Protein AF-A0A6P0XC21-F1 (afdb_monomer)

Structure (mmCIF, N/CA/C/O backbone):
data_AF-A0A6P0XC21-F1
#
_entry.id   AF-A0A6P0XC21-F1
#
loop_
_atom_site.group_PDB
_atom_site.id
_atom_site.type_symbol
_atom_site.label_atom_id
_atom_site.label_alt_id
_atom_site.label_comp_id
_atom_site.label_asym_id
_atom_site.label_entity_id
_atom_site.label_seq_id
_atom_site.pdbx_PDB_ins_code
_atom_site.Cartn_x
_atom_site.Cartn_y
_atom_site.Cartn_z
_atom_site.occupancy
_atom_site.B_iso_or_equiv
_atom_site.auth_seq_id
_atom_site.auth_comp_id
_atom_site.auth_asym_id
_atom_site.auth_atom_id
_atom_site.pdbx_PDB_model_num
ATOM 1 N N . MET A 1 1 ? 5.957 -10.356 15.467 1.00 59.66 1 MET A N 1
ATOM 2 C CA . MET A 1 1 ? 5.467 -9.135 14.801 1.00 59.66 1 MET A CA 1
ATOM 3 C C . MET A 1 1 ? 4.003 -8.995 15.141 1.00 59.66 1 MET A C 1
ATOM 5 O O . MET A 1 1 ? 3.335 -10.020 15.239 1.00 59.66 1 MET A O 1
ATOM 9 N N . GLU A 1 2 ? 3.543 -7.775 15.399 1.00 72.00 2 GLU A N 1
ATOM 10 C CA . GLU A 1 2 ? 2.108 -7.510 15.513 1.00 72.00 2 GLU A CA 1
ATOM 11 C C . GLU A 1 2 ? 1.452 -7.696 14.136 1.00 72.00 2 GLU A C 1
ATOM 13 O O . GLU A 1 2 ? 2.112 -7.451 13.119 1.00 72.00 2 GLU A O 1
ATOM 18 N N . PRO A 1 3 ? 0.205 -8.193 14.076 1.00 81.12 3 PRO A N 1
ATOM 19 C CA . PRO A 1 3 ? -0.505 -8.312 12.813 1.00 81.12 3 PRO A CA 1
ATOM 20 C C . PRO A 1 3 ? -0.697 -6.927 12.193 1.00 81.12 3 PRO A C 1
ATOM 22 O O . PRO A 1 3 ? -1.004 -5.964 12.898 1.00 81.12 3 PRO A O 1
ATOM 25 N N . ILE A 1 4 ? -0.515 -6.828 10.878 1.00 89.69 4 ILE A N 1
ATOM 26 C CA . ILE A 1 4 ? -0.770 -5.583 10.164 1.00 89.69 4 ILE A CA 1
ATOM 27 C C . ILE A 1 4 ? -2.268 -5.313 10.110 1.00 89.69 4 ILE A C 1
ATOM 29 O O . ILE A 1 4 ? -3.069 -6.230 9.930 1.00 89.69 4 ILE A O 1
ATOM 33 N N . GLU A 1 5 ? -2.645 -4.049 10.268 1.00 89.06 5 GLU A N 1
ATOM 34 C CA . GLU A 1 5 ? -4.043 -3.655 10.197 1.00 89.06 5 GLU A CA 1
ATOM 35 C C . GLU A 1 5 ? -4.535 -3.596 8.745 1.00 89.06 5 GLU A C 1
ATOM 37 O O . GLU A 1 5 ? -3.842 -3.104 7.844 1.00 89.06 5 GLU A O 1
ATOM 42 N N . LEU A 1 6 ? -5.788 -4.006 8.534 1.00 88.50 6 LEU A N 1
ATOM 43 C CA . LEU A 1 6 ? -6.497 -3.850 7.263 1.00 88.50 6 LEU A CA 1
ATOM 44 C C . LEU A 1 6 ? -6.441 -2.406 6.741 1.00 88.50 6 LEU A C 1
ATOM 46 O O . LEU A 1 6 ? -6.277 -2.200 5.544 1.00 88.50 6 LEU A O 1
ATOM 50 N N . THR A 1 7 ? -6.522 -1.411 7.632 1.00 90.56 7 THR A N 1
ATOM 51 C CA . THR A 1 7 ? -6.432 0.018 7.290 1.00 90.56 7 THR A CA 1
ATOM 52 C C . THR A 1 7 ? -5.075 0.362 6.667 1.00 90.56 7 THR A C 1
ATOM 54 O O . THR A 1 7 ? -5.028 0.960 5.593 1.00 90.56 7 THR A O 1
ATOM 57 N N . ALA A 1 8 ? -3.967 -0.075 7.278 1.00 93.50 8 ALA A N 1
ATOM 58 C CA . ALA A 1 8 ? -2.623 0.131 6.733 1.00 93.50 8 ALA A CA 1
ATOM 59 C C . ALA A 1 8 ? -2.449 -0.575 5.380 1.00 93.50 8 ALA A C 1
ATOM 61 O O . ALA A 1 8 ? -1.920 0.004 4.431 1.00 93.50 8 ALA A O 1
ATOM 62 N N . THR A 1 9 ? -2.970 -1.798 5.268 1.00 93.94 9 THR A N 1
ATOM 63 C CA . THR A 1 9 ? -2.942 -2.561 4.016 1.00 93.94 9 THR A CA 1
ATOM 64 C C . THR A 1 9 ? -3.748 -1.869 2.916 1.00 93.94 9 THR A C 1
ATOM 66 O O . THR A 1 9 ? -3.271 -1.755 1.792 1.00 93.94 9 THR A O 1
ATOM 69 N N . ALA A 1 10 ? -4.941 -1.356 3.228 1.00 92.38 10 ALA A N 1
ATOM 70 C CA . ALA A 1 10 ? -5.788 -0.634 2.282 1.00 92.38 10 ALA A CA 1
ATOM 71 C C . ALA A 1 10 ? -5.116 0.649 1.774 1.00 92.38 10 ALA A C 1
ATOM 73 O O . ALA A 1 10 ? -5.162 0.934 0.578 1.00 92.38 10 ALA A O 1
ATOM 74 N N . ILE A 1 11 ? -4.446 1.392 2.659 1.00 93.12 11 ILE A N 1
ATOM 75 C CA . ILE A 1 11 ? -3.682 2.587 2.283 1.00 93.12 11 ILE A CA 1
ATOM 76 C C . ILE A 1 11 ? -2.531 2.199 1.355 1.00 93.12 11 ILE A C 1
ATOM 78 O O . ILE A 1 11 ? -2.454 2.713 0.243 1.00 93.12 11 ILE A O 1
ATOM 82 N N . ALA A 1 12 ? -1.667 1.262 1.754 1.00 94.94 12 ALA A N 1
ATOM 83 C CA . ALA A 1 12 ? -0.548 0.850 0.907 1.00 94.94 12 ALA A CA 1
ATOM 84 C C . ALA A 1 12 ? -1.013 0.302 -0.445 1.00 94.94 12 ALA A C 1
ATOM 86 O O . ALA A 1 12 ? -0.421 0.619 -1.475 1.00 94.94 12 ALA A O 1
ATOM 87 N N . TYR A 1 13 ? -2.109 -0.460 -0.453 1.00 93.44 13 TYR A N 1
ATOM 88 C CA . TYR A 1 13 ? -2.748 -0.931 -1.670 1.00 93.44 13 TYR A CA 1
ATOM 89 C C . TYR A 1 13 ? -3.181 0.238 -2.564 1.00 93.44 13 TYR A C 1
ATOM 91 O O . TYR A 1 13 ? -2.884 0.227 -3.755 1.00 93.44 13 TYR A O 1
ATOM 99 N N . HIS A 1 14 ? -3.812 1.282 -2.014 1.00 90.81 14 HIS A N 1
ATOM 100 C CA . HIS A 1 14 ? -4.182 2.470 -2.785 1.00 90.81 14 HIS A CA 1
ATOM 101 C C . HIS A 1 14 ? -2.961 3.120 -3.457 1.00 90.81 14 HIS A C 1
ATOM 103 O O . HIS A 1 14 ? -2.945 3.319 -4.673 1.00 90.81 14 HIS A O 1
ATOM 109 N N . PHE A 1 15 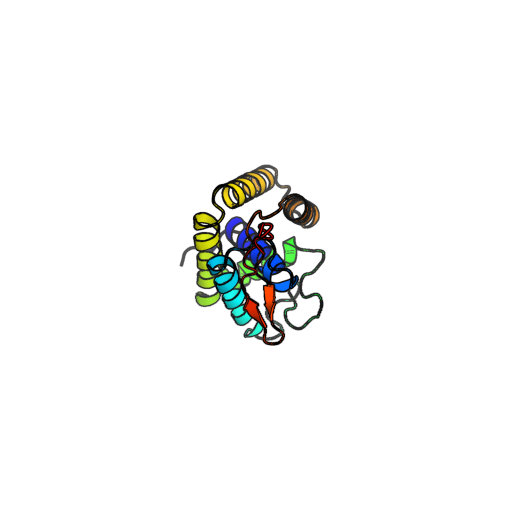? -1.888 3.360 -2.702 1.00 91.31 15 PHE A N 1
ATOM 110 C CA . PHE A 1 15 ? -0.638 3.906 -3.243 1.00 91.31 15 PHE A CA 1
ATOM 111 C C . PHE A 1 15 ? 0.006 2.986 -4.297 1.00 91.31 15 PHE A C 1
ATOM 113 O O . PHE A 1 15 ? 0.525 3.458 -5.312 1.00 91.31 15 PHE A O 1
ATOM 120 N N . LEU A 1 16 ? -0.088 1.668 -4.110 1.00 91.81 16 LEU A N 1
ATOM 121 C CA . LEU A 1 16 ? 0.367 0.666 -5.071 1.00 91.81 16 LEU A CA 1
ATOM 122 C C . LEU A 1 16 ? -0.430 0.713 -6.383 1.00 91.81 16 LEU A C 1
ATOM 124 O O . LEU A 1 16 ? 0.170 0.625 -7.457 1.00 91.81 16 LEU A O 1
ATOM 128 N N . THR A 1 17 ? -1.757 0.895 -6.321 1.00 88.50 17 THR A N 1
ATOM 129 C CA . THR A 1 17 ? -2.585 1.065 -7.529 1.00 88.50 17 THR A CA 1
ATOM 130 C C . THR A 1 17 ? -2.154 2.290 -8.323 1.00 88.50 17 THR A C 1
ATOM 132 O O . THR A 1 17 ? -1.869 2.174 -9.513 1.00 88.50 17 THR A O 1
ATOM 135 N N . LYS A 1 18 ? -1.955 3.426 -7.645 1.00 85.81 18 LYS A N 1
ATOM 136 C CA . LYS A 1 18 ? -1.500 4.680 -8.261 1.00 85.81 18 LYS A CA 1
ATOM 137 C C . LYS A 1 18 ? -0.121 4.560 -8.899 1.00 85.81 18 LYS A C 1
ATOM 139 O O . LYS A 1 18 ? 0.117 5.102 -9.979 1.00 85.81 18 LYS A O 1
ATOM 144 N N . TYR A 1 19 ? 0.783 3.808 -8.270 1.00 87.25 19 TYR A N 1
ATOM 145 C CA . TYR A 1 19 ? 2.066 3.464 -8.873 1.00 87.25 19 TYR A CA 1
ATOM 146 C C . TYR A 1 19 ? 1.854 2.681 -10.179 1.00 87.25 19 TYR A C 1
ATOM 148 O O . TYR A 1 19 ? 2.408 3.032 -11.218 1.00 87.25 19 TYR A O 1
ATOM 156 N N . VAL A 1 20 ? 1.064 1.614 -10.173 1.00 85.69 20 VAL A N 1
ATOM 157 C CA . VAL A 1 20 ? 0.911 0.736 -11.345 1.00 85.69 20 VAL A CA 1
ATOM 158 C C . VAL A 1 20 ? 0.087 1.359 -12.479 1.00 85.69 20 VAL A C 1
ATOM 160 O O . VAL A 1 20 ? 0.377 1.055 -13.635 1.00 85.69 20 VAL A O 1
ATOM 163 N N . GLU A 1 21 ? -0.836 2.286 -12.197 1.00 80.06 21 GLU A N 1
ATOM 164 C CA . GLU A 1 21 ? -1.631 3.051 -13.182 1.00 80.06 21 GLU A CA 1
ATOM 165 C C . GLU A 1 21 ? -0.781 3.913 -14.153 1.00 80.06 21 GLU A C 1
ATOM 167 O O . GLU A 1 21 ? -1.324 4.655 -14.966 1.00 80.06 21 GLU A O 1
ATOM 172 N N . LYS A 1 22 ? 0.559 3.808 -14.115 1.00 63.97 22 LYS A N 1
ATOM 173 C CA . LYS A 1 22 ? 1.556 4.467 -14.987 1.00 63.97 22 LYS A CA 1
ATOM 174 C C . LYS A 1 22 ? 1.535 5.999 -14.977 1.00 63.97 22 LYS A C 1
ATOM 176 O O . LYS A 1 22 ? 2.440 6.592 -15.554 1.00 63.97 22 LYS A O 1
ATOM 181 N N . ALA A 1 23 ? 0.583 6.625 -14.292 1.00 62.47 23 ALA A N 1
ATOM 182 C CA . ALA A 1 23 ? 0.542 8.065 -14.094 1.00 62.47 23 ALA A CA 1
ATOM 183 C C . ALA A 1 23 ? 1.373 8.503 -12.879 1.00 62.47 23 ALA A C 1
ATOM 185 O O . ALA A 1 23 ? 1.912 9.604 -12.901 1.00 62.47 23 ALA A O 1
ATOM 186 N N . GLY A 1 24 ? 1.479 7.670 -11.825 1.00 60.50 24 GLY A N 1
ATOM 187 C CA . GLY A 1 24 ? 2.150 8.051 -10.569 1.00 60.50 24 GLY A CA 1
ATOM 188 C C . GLY A 1 24 ? 1.642 9.382 -10.004 1.00 60.50 24 GLY A C 1
ATOM 189 O O . GLY A 1 24 ? 2.338 10.039 -9.234 1.00 60.50 24 GLY A O 1
ATOM 190 N N . GLU A 1 25 ? 0.466 9.817 -10.454 1.00 68.12 25 GLU A N 1
ATOM 191 C CA . GLU A 1 25 ? 0.045 11.202 -10.368 1.00 68.12 25 GLU A CA 1
ATOM 192 C C . GLU A 1 25 ? -0.244 11.535 -8.912 1.00 68.12 25 GLU A C 1
ATOM 194 O O . GLU A 1 25 ? -0.908 10.778 -8.201 1.00 68.12 25 GLU A O 1
ATOM 199 N N . GLY A 1 26 ? 0.339 12.636 -8.450 1.00 73.75 26 GLY A N 1
ATOM 200 C CA . GLY A 1 26 ? 0.252 13.053 -7.060 1.00 73.75 26 GLY A CA 1
ATOM 201 C C . GLY A 1 26 ? 1.158 12.294 -6.090 1.00 73.75 26 GLY A C 1
ATOM 202 O O . GLY A 1 26 ? 1.326 12.773 -4.973 1.00 73.75 26 GLY A O 1
ATOM 203 N N . LEU A 1 27 ? 1.792 11.176 -6.469 1.00 82.25 27 LEU A N 1
ATOM 204 C CA . LEU A 1 27 ? 2.779 10.534 -5.596 1.00 82.25 27 LEU A CA 1
ATOM 205 C C . LEU A 1 27 ? 4.006 11.433 -5.446 1.00 82.25 27 LEU A C 1
ATOM 207 O O . LEU A 1 27 ? 4.440 12.067 -6.398 1.00 82.25 27 LEU A O 1
ATOM 211 N N . SER A 1 28 ? 4.602 11.477 -4.257 1.00 84.56 28 SER A N 1
ATOM 212 C CA . SER A 1 28 ? 5.934 12.069 -4.124 1.00 84.56 28 SER A CA 1
ATOM 213 C C . SER A 1 28 ? 7.000 11.057 -4.545 1.00 84.56 28 SER A C 1
ATOM 215 O O . SER A 1 28 ? 6.724 9.857 -4.590 1.00 84.56 28 SER A O 1
ATOM 217 N N . GLU A 1 29 ? 8.225 11.509 -4.824 1.00 84.31 29 GLU A N 1
ATOM 218 C CA . GLU A 1 29 ? 9.333 10.630 -5.231 1.00 84.31 29 GLU A CA 1
ATOM 219 C C . GLU A 1 29 ? 9.560 9.487 -4.231 1.00 84.31 29 GLU A C 1
ATOM 221 O O . GLU A 1 29 ? 9.577 8.318 -4.620 1.00 84.31 29 GLU A O 1
ATOM 226 N N . LYS A 1 30 ? 9.636 9.804 -2.931 1.00 89.25 30 LYS A N 1
ATOM 227 C CA . LYS A 1 30 ? 9.820 8.792 -1.882 1.00 89.25 30 LYS A CA 1
ATOM 228 C C . LYS A 1 30 ? 8.652 7.810 -1.835 1.00 89.25 30 LYS A C 1
ATOM 230 O O . LYS A 1 30 ? 8.855 6.603 -1.720 1.00 89.25 30 LYS A O 1
ATOM 235 N N . THR A 1 31 ? 7.424 8.323 -1.926 1.00 89.25 31 THR A N 1
ATOM 236 C CA . THR A 1 31 ? 6.219 7.486 -1.879 1.00 89.25 31 THR A CA 1
ATOM 237 C C . THR A 1 31 ? 6.166 6.551 -3.087 1.00 89.25 31 THR A C 1
ATOM 239 O O . THR A 1 31 ? 5.853 5.369 -2.957 1.00 89.25 31 THR A O 1
ATOM 242 N N . PHE A 1 32 ? 6.533 7.062 -4.263 1.00 89.06 32 PHE A N 1
ATOM 243 C CA . PHE A 1 32 ? 6.637 6.292 -5.492 1.00 89.06 32 PHE A CA 1
ATOM 244 C C . PHE A 1 32 ? 7.713 5.201 -5.393 1.00 89.06 32 PHE A C 1
ATOM 246 O O . PHE A 1 32 ? 7.471 4.071 -5.817 1.00 89.06 32 PHE A O 1
ATOM 253 N N . GLU A 1 33 ? 8.884 5.506 -4.825 1.00 91.19 33 GLU A N 1
ATOM 254 C CA . GLU A 1 33 ? 9.956 4.526 -4.626 1.00 91.19 33 GLU A CA 1
ATOM 255 C C . GLU A 1 33 ? 9.496 3.372 -3.725 1.00 91.19 33 GLU A C 1
ATOM 257 O O . GLU A 1 33 ? 9.672 2.205 -4.083 1.00 91.19 33 GLU A O 1
ATOM 262 N N . GLN A 1 34 ? 8.856 3.680 -2.592 1.00 94.94 34 GLN A N 1
ATOM 263 C CA . GLN A 1 34 ? 8.362 2.653 -1.671 1.00 94.94 34 GLN A CA 1
ATOM 264 C C . GLN A 1 34 ? 7.229 1.827 -2.284 1.00 94.94 34 GLN A C 1
ATOM 266 O O . GLN A 1 34 ? 7.254 0.598 -2.205 1.00 94.94 34 GLN A O 1
ATOM 271 N N . ALA A 1 35 ? 6.286 2.463 -2.986 1.00 93.00 35 ALA A N 1
ATOM 272 C CA . ALA A 1 35 ? 5.249 1.742 -3.721 1.00 93.00 35 ALA A CA 1
ATOM 273 C C . ALA A 1 35 ? 5.857 0.827 -4.802 1.00 93.00 35 ALA A C 1
ATOM 275 O O . ALA A 1 35 ? 5.394 -0.294 -5.014 1.00 93.00 35 ALA A O 1
ATOM 276 N N . GLY A 1 36 ? 6.945 1.260 -5.445 1.00 92.19 36 GLY A N 1
ATOM 277 C CA . GLY A 1 36 ? 7.701 0.445 -6.390 1.00 92.19 36 GLY A CA 1
ATOM 278 C C . GLY A 1 36 ? 8.396 -0.754 -5.749 1.00 92.19 36 GLY A C 1
ATOM 279 O O . GLY A 1 36 ? 8.345 -1.848 -6.315 1.00 92.19 36 GLY A O 1
ATOM 280 N N . LYS A 1 37 ? 9.003 -0.586 -4.568 1.00 95.25 37 LYS A N 1
ATOM 281 C CA . LYS A 1 37 ? 9.595 -1.692 -3.792 1.00 95.25 37 LYS A CA 1
ATOM 282 C C . LYS A 1 37 ? 8.537 -2.719 -3.404 1.00 95.25 37 LYS A C 1
ATOM 284 O O . LYS A 1 37 ? 8.712 -3.899 -3.717 1.00 95.25 37 LYS A O 1
ATOM 289 N N . LEU A 1 38 ? 7.410 -2.261 -2.856 1.00 96.12 38 LEU A N 1
ATOM 290 C CA . LEU A 1 38 ? 6.256 -3.106 -2.549 1.00 96.12 38 LEU A CA 1
ATOM 291 C C . LEU A 1 38 ? 5.775 -3.864 -3.798 1.00 96.12 38 LEU A C 1
ATOM 293 O O . LEU A 1 38 ? 5.540 -5.071 -3.745 1.00 96.12 38 LEU A O 1
ATOM 297 N N . TRP A 1 39 ? 5.700 -3.196 -4.955 1.00 94.12 39 TRP A N 1
ATOM 298 C CA . TRP A 1 39 ? 5.319 -3.848 -6.210 1.00 94.12 39 TRP A CA 1
ATOM 299 C C . TRP A 1 39 ? 6.292 -4.945 -6.644 1.00 94.12 39 TRP A C 1
ATOM 301 O O . TRP A 1 39 ? 5.864 -6.027 -7.054 1.00 94.12 39 TRP A O 1
ATOM 311 N N . GLN A 1 40 ? 7.603 -4.698 -6.553 1.00 93.50 40 GLN A N 1
ATOM 312 C CA . GLN A 1 40 ? 8.595 -5.725 -6.880 1.00 93.50 40 GLN A CA 1
ATOM 313 C C . GLN A 1 40 ? 8.538 -6.897 -5.898 1.00 93.50 40 GLN A C 1
ATOM 315 O O . GLN A 1 40 ? 8.670 -8.039 -6.338 1.00 93.50 40 GLN A O 1
ATOM 320 N N . ARG A 1 41 ? 8.284 -6.646 -4.603 1.00 95.00 41 ARG A N 1
ATOM 321 C CA . ARG A 1 41 ? 8.061 -7.708 -3.611 1.00 95.00 41 ARG A CA 1
ATOM 322 C C . ARG A 1 41 ? 6.881 -8.582 -4.021 1.00 95.00 41 ARG A C 1
ATOM 324 O O . ARG A 1 41 ? 7.053 -9.789 -4.151 1.00 95.00 41 ARG A O 1
ATOM 331 N N . VAL A 1 42 ? 5.724 -7.978 -4.297 1.00 93.88 42 VAL A N 1
ATOM 332 C CA . VAL A 1 42 ? 4.509 -8.684 -4.742 1.00 93.88 42 VAL A CA 1
ATOM 333 C C . VAL A 1 42 ? 4.772 -9.506 -6.008 1.00 93.88 42 VAL A C 1
ATOM 335 O O . VAL A 1 42 ? 4.391 -10.672 -6.076 1.00 93.88 42 VAL A O 1
ATOM 338 N N . LYS A 1 43 ? 5.472 -8.940 -6.998 1.00 91.81 43 LYS A N 1
ATOM 339 C CA . LYS A 1 43 ? 5.856 -9.650 -8.230 1.00 91.81 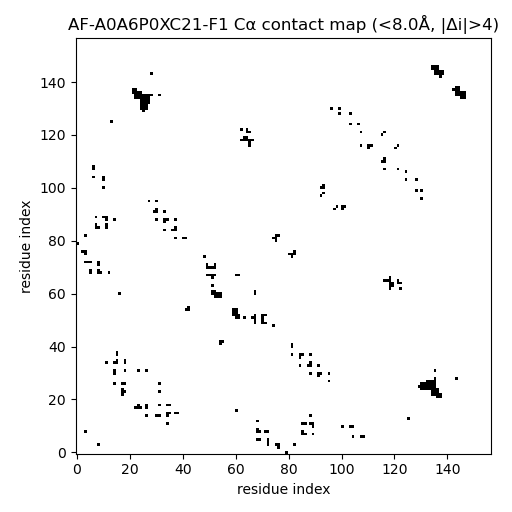43 LYS A CA 1
ATOM 340 C C . LYS A 1 43 ? 6.832 -10.808 -8.012 1.00 91.81 43 LYS A C 1
ATOM 342 O O . LYS A 1 43 ? 6.850 -11.729 -8.823 1.00 91.81 43 LYS A O 1
ATOM 347 N N . GLY A 1 44 ? 7.686 -10.718 -6.996 1.00 92.62 44 GLY A N 1
ATOM 348 C CA . GLY A 1 44 ? 8.684 -11.737 -6.672 1.00 92.62 44 GLY A CA 1
ATOM 349 C C . GLY A 1 44 ? 8.113 -12.945 -5.927 1.00 92.62 44 GLY A C 1
ATOM 350 O O . GLY A 1 44 ? 8.811 -13.946 -5.777 1.00 92.62 44 GLY A O 1
ATOM 351 N N . MET A 1 45 ? 6.864 -12.867 -5.459 1.00 92.88 45 MET A N 1
ATOM 352 C CA . MET A 1 45 ? 6.189 -13.979 -4.791 1.00 92.88 45 MET A CA 1
ATOM 353 C C . MET A 1 45 ? 5.741 -15.063 -5.787 1.00 92.88 45 MET A C 1
ATOM 355 O O . MET A 1 45 ? 5.533 -14.768 -6.967 1.00 92.88 45 MET A O 1
ATOM 359 N N . PRO A 1 46 ? 5.557 -16.322 -5.336 1.00 91.25 46 PRO A N 1
ATOM 360 C CA . PRO A 1 46 ? 4.980 -17.384 -6.160 1.00 91.25 46 PRO A CA 1
ATOM 361 C C . PRO A 1 46 ? 3.673 -16.949 -6.832 1.00 91.25 46 PRO A C 1
ATOM 363 O O . PRO A 1 46 ? 2.850 -16.271 -6.213 1.00 91.25 46 PRO A O 1
ATOM 366 N N . GLY A 1 47 ? 3.468 -17.346 -8.091 1.00 81.81 47 GLY A N 1
ATOM 367 C CA . GLY A 1 47 ? 2.354 -16.859 -8.918 1.00 81.81 47 GLY A CA 1
ATOM 368 C C . GLY A 1 47 ? 0.952 -17.224 -8.412 1.00 81.81 47 GLY A C 1
ATOM 369 O O . GLY A 1 47 ? -0.032 -16.666 -8.887 1.00 81.81 47 GLY A O 1
ATOM 370 N N . ASP A 1 48 ? 0.857 -18.140 -7.454 1.00 87.62 48 ASP A N 1
ATOM 371 C CA . ASP A 1 48 ? -0.357 -18.595 -6.776 1.00 87.62 48 ASP A CA 1
ATOM 372 C C . ASP A 1 48 ? -0.575 -17.956 -5.391 1.00 87.62 48 ASP A C 1
ATOM 374 O O . ASP A 1 48 ? -1.599 -18.219 -4.757 1.00 87.62 48 ASP A O 1
ATOM 378 N N . THR A 1 49 ? 0.340 -17.085 -4.943 1.00 92.19 49 THR A N 1
ATOM 379 C CA . THR A 1 49 ? 0.254 -16.389 -3.643 1.00 92.19 49 THR A CA 1
ATOM 380 C C . THR A 1 49 ? -0.994 -15.519 -3.550 1.00 92.19 49 THR A C 1
ATOM 382 O O . THR A 1 49 ? -1.676 -15.502 -2.527 1.00 92.19 49 THR A O 1
ATOM 385 N N . PHE A 1 50 ? -1.310 -14.817 -4.636 1.00 91.38 50 PHE A N 1
ATOM 386 C CA . PHE A 1 50 ? -2.435 -13.900 -4.714 1.00 91.38 50 PHE A CA 1
ATOM 387 C C . PHE A 1 50 ? -3.423 -14.385 -5.778 1.00 91.38 50 PHE A C 1
ATOM 389 O O . PHE A 1 50 ? -3.057 -14.652 -6.924 1.00 91.38 50 PHE A O 1
ATOM 396 N N . ARG A 1 51 ? -4.698 -14.515 -5.403 1.00 89.12 51 ARG A N 1
ATOM 397 C CA . ARG A 1 51 ? -5.771 -14.955 -6.310 1.00 89.12 51 ARG A CA 1
ATOM 398 C C . ARG A 1 51 ? -6.511 -13.770 -6.916 1.00 89.12 51 ARG A C 1
ATOM 400 O O . ARG A 1 51 ? -6.950 -13.863 -8.063 1.00 89.12 51 ARG A O 1
ATOM 407 N N . ALA A 1 52 ? -6.673 -12.703 -6.143 1.00 89.19 52 ALA A N 1
ATOM 408 C CA . ALA A 1 52 ? -7.334 -11.466 -6.527 1.00 89.19 52 ALA A CA 1
ATOM 409 C C . ALA A 1 52 ? -6.329 -10.471 -7.121 1.00 89.19 52 ALA A C 1
ATOM 411 O O . ALA A 1 52 ? -6.514 -10.029 -8.251 1.00 89.19 52 ALA A O 1
ATOM 412 N N . LEU A 1 53 ? -5.233 -10.187 -6.410 1.00 87.81 53 LEU A N 1
ATOM 413 C CA . LEU A 1 53 ? -4.137 -9.360 -6.918 1.00 87.81 53 LEU A CA 1
ATOM 414 C C . LEU A 1 53 ? -3.280 -10.173 -7.894 1.00 87.81 53 LEU A C 1
ATOM 416 O O . LEU A 1 53 ? 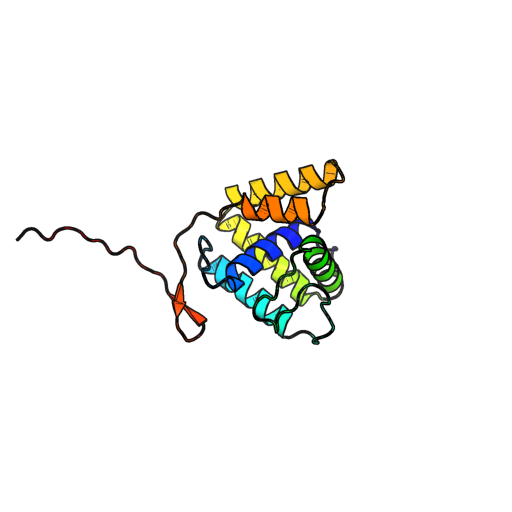-2.635 -11.132 -7.495 1.00 87.81 53 LEU A O 1
ATOM 420 N N . LYS A 1 54 ? -3.247 -9.817 -9.179 1.00 86.00 54 LYS A N 1
ATOM 421 C CA . LYS A 1 54 ? -2.524 -10.605 -10.192 1.00 86.00 54 LYS A CA 1
ATOM 422 C C . LYS A 1 54 ? -1.431 -9.780 -10.859 1.00 86.00 54 LYS A C 1
ATOM 424 O O . LYS A 1 54 ? -1.646 -9.262 -11.953 1.00 86.00 54 LYS A O 1
ATOM 429 N N . PRO A 1 55 ? -0.227 -9.702 -10.270 1.00 79.62 55 PRO A N 1
ATOM 430 C CA . PRO A 1 55 ? 0.796 -8.740 -10.679 1.00 79.62 55 PRO A CA 1
ATOM 431 C C . PRO A 1 55 ? 1.405 -8.972 -12.070 1.00 79.62 55 PRO A C 1
ATOM 433 O O . PRO A 1 55 ? 2.122 -8.116 -12.581 1.00 79.62 55 PRO A O 1
ATOM 436 N N . ALA A 1 56 ? 1.121 -10.119 -12.690 1.00 78.94 56 ALA A N 1
ATOM 437 C CA . ALA A 1 56 ? 1.550 -10.451 -14.045 1.00 78.94 56 ALA A CA 1
ATOM 438 C C . ALA A 1 56 ? 0.568 -9.993 -15.146 1.00 78.94 56 ALA A C 1
ATOM 440 O O . ALA A 1 56 ? 0.857 -10.200 -16.323 1.00 78.94 56 ALA A O 1
ATOM 441 N N . GLN A 1 57 ? -0.593 -9.425 -14.797 1.00 76.50 57 GLN A N 1
ATOM 442 C CA . GLN A 1 57 ? -1.594 -8.971 -15.772 1.00 76.50 57 GLN A CA 1
ATOM 443 C C . GLN A 1 57 ? -1.445 -7.487 -16.119 1.00 76.50 57 GLN A C 1
ATOM 445 O O . GLN A 1 57 ? -0.909 -6.709 -15.335 1.00 76.50 57 GLN A O 1
ATOM 450 N N . GLU A 1 58 ? -1.951 -7.102 -17.296 1.00 71.81 58 GLU A N 1
ATOM 451 C CA . GLU A 1 58 ? -1.966 -5.704 -17.754 1.00 71.81 58 GLU A CA 1
ATOM 452 C C . GLU A 1 58 ? -2.812 -4.811 -16.837 1.00 71.81 58 GLU A C 1
ATOM 454 O O . GLU A 1 58 ? -2.400 -3.697 -16.522 1.00 71.81 58 GLU A O 1
ATOM 459 N N . ASN A 1 59 ? -3.936 -5.342 -16.341 1.00 76.75 59 ASN A N 1
ATOM 460 C CA . ASN A 1 59 ? -4.696 -4.764 -15.239 1.00 76.75 59 ASN A CA 1
ATOM 461 C C . ASN A 1 59 ? -4.617 -5.700 -14.020 1.00 76.75 59 ASN A C 1
ATOM 463 O O . ASN A 1 59 ? -5.411 -6.638 -13.911 1.00 76.75 59 ASN A O 1
ATOM 467 N N . PRO A 1 60 ? -3.624 -5.521 -13.136 1.00 76.88 60 PRO A N 1
ATOM 468 C CA . PRO A 1 60 ? -3.363 -6.481 -12.072 1.00 76.88 60 PRO A CA 1
ATOM 469 C C . PRO A 1 60 ? -4.290 -6.340 -10.862 1.00 76.88 60 PRO A C 1
ATOM 471 O O . PRO A 1 60 ? -4.238 -7.191 -9.969 1.00 76.88 60 PRO A O 1
ATOM 474 N N . PHE A 1 61 ? -5.119 -5.294 -10.815 1.00 81.94 61 PHE A N 1
ATOM 475 C CA . PHE A 1 61 ? -6.043 -5.048 -9.714 1.00 81.94 61 PHE A CA 1
ATOM 476 C C . PHE A 1 61 ? -7.471 -5.429 -10.110 1.00 81.94 61 PHE A C 1
ATOM 478 O O . PHE A 1 61 ? -7.959 -4.981 -11.150 1.00 81.94 61 PHE A O 1
ATOM 485 N N . PRO A 1 62 ? -8.144 -6.265 -9.306 1.00 77.62 62 PRO A N 1
ATOM 486 C CA . PRO A 1 62 ? -9.517 -6.667 -9.571 1.00 77.62 62 PRO A CA 1
ATOM 487 C C . PRO A 1 62 ? -10.492 -5.531 -9.247 1.00 77.62 62 PRO A C 1
ATOM 489 O O . PRO A 1 62 ? -10.199 -4.674 -8.419 1.00 77.62 62 PRO A O 1
ATOM 492 N N . GLU A 1 63 ? -11.697 -5.593 -9.819 1.00 73.06 63 GLU A N 1
ATOM 493 C CA . GLU A 1 63 ? -12.825 -4.751 -9.386 1.00 73.06 63 GLU A CA 1
ATOM 494 C C . GLU A 1 63 ? -13.192 -5.012 -7.911 1.00 73.06 63 GLU A C 1
ATOM 496 O O . GLU A 1 63 ? -13.631 -4.114 -7.196 1.00 73.06 63 GLU A O 1
ATOM 501 N N . ASP A 1 64 ? -12.962 -6.240 -7.430 1.00 79.88 64 ASP A N 1
ATOM 502 C CA . ASP A 1 64 ? -13.119 -6.635 -6.028 1.00 79.88 64 ASP A CA 1
ATOM 503 C C . ASP A 1 64 ? -11.868 -6.275 -5.204 1.00 79.88 64 ASP A C 1
ATOM 505 O O . ASP A 1 64 ? -11.059 -7.121 -4.804 1.00 79.88 64 ASP A O 1
ATOM 509 N N . PHE A 1 65 ? -11.689 -4.971 -4.998 1.00 82.50 65 PHE A N 1
ATOM 510 C CA . PHE A 1 65 ? -10.562 -4.396 -4.267 1.00 82.50 65 PHE A CA 1
ATOM 511 C C . PHE A 1 65 ? -10.464 -4.883 -2.816 1.00 82.50 65 PHE A C 1
ATOM 513 O O . PHE A 1 65 ? -9.358 -5.081 -2.312 1.00 82.50 65 PHE A O 1
ATOM 520 N N . GLU A 1 66 ? -11.598 -5.130 -2.150 1.00 87.44 66 GLU A N 1
ATOM 521 C CA . GLU A 1 66 ? -11.615 -5.651 -0.776 1.00 87.44 66 GLU A CA 1
ATOM 522 C C . GLU A 1 66 ? -10.883 -6.986 -0.697 1.00 87.44 66 GLU A C 1
ATOM 524 O O . GLU A 1 66 ? -10.035 -7.187 0.176 1.00 87.44 66 GLU A O 1
ATOM 529 N N . ARG A 1 67 ? -11.175 -7.894 -1.631 1.00 88.56 67 ARG A N 1
ATOM 530 C CA . ARG A 1 67 ? -10.528 -9.199 -1.649 1.00 88.56 67 ARG A CA 1
ATOM 531 C C . ARG A 1 67 ? -9.020 -9.086 -1.856 1.00 88.56 67 ARG A C 1
ATOM 533 O O . ARG A 1 67 ? -8.271 -9.793 -1.187 1.00 88.56 67 ARG A O 1
ATOM 540 N N . ALA A 1 68 ? -8.566 -8.200 -2.740 1.00 90.88 68 ALA A N 1
ATOM 541 C CA . ALA A 1 68 ? -7.138 -7.986 -2.965 1.00 90.88 68 ALA A CA 1
ATOM 542 C C . ALA A 1 68 ? -6.427 -7.426 -1.720 1.00 90.88 68 ALA A C 1
ATOM 544 O O . ALA A 1 68 ? -5.340 -7.891 -1.380 1.00 90.88 68 ALA A O 1
ATOM 545 N N . ILE A 1 69 ? -7.065 -6.496 -1.003 1.00 92.06 69 ILE A N 1
ATOM 546 C CA . ILE A 1 69 ? -6.547 -5.938 0.253 1.00 92.06 69 ILE A CA 1
ATOM 547 C C . ILE A 1 69 ? -6.479 -7.017 1.339 1.00 92.06 69 ILE A C 1
ATOM 549 O O . ILE A 1 69 ? -5.447 -7.157 1.989 1.00 92.06 69 ILE A O 1
ATOM 553 N N . ARG A 1 70 ? -7.531 -7.826 1.513 1.00 91.38 70 ARG A N 1
ATOM 554 C CA . ARG A 1 70 ? -7.539 -8.921 2.503 1.00 91.38 70 ARG A CA 1
ATOM 555 C C . ARG A 1 70 ? -6.516 -10.008 2.189 1.00 91.38 70 ARG A C 1
ATOM 557 O O . ARG A 1 70 ? -5.899 -10.553 3.100 1.00 91.38 70 ARG A O 1
ATOM 564 N N . GLU A 1 71 ? -6.324 -10.342 0.914 1.00 93.25 71 GLU A N 1
ATOM 565 C CA . GLU A 1 71 ? -5.272 -11.277 0.506 1.00 93.25 71 GLU A CA 1
ATOM 566 C C . GLU A 1 71 ? -3.882 -10.698 0.809 1.00 93.25 71 GLU A C 1
ATOM 568 O O . GLU A 1 71 ? -3.046 -11.396 1.380 1.00 93.25 71 GLU A O 1
ATOM 573 N N . MET A 1 72 ? -3.653 -9.416 0.511 1.00 94.31 72 MET A N 1
ATOM 574 C CA . MET A 1 72 ? -2.404 -8.728 0.848 1.00 94.31 72 MET A CA 1
ATOM 575 C C . MET A 1 72 ? -2.147 -8.695 2.362 1.00 94.31 72 MET A C 1
ATOM 577 O O . MET A 1 72 ? -1.036 -9.008 2.784 1.00 94.31 72 MET A O 1
ATOM 581 N N . GLU A 1 73 ? -3.167 -8.416 3.178 1.00 94.75 73 GLU A N 1
ATOM 582 C CA . GLU A 1 73 ? -3.102 -8.441 4.648 1.00 94.75 73 GLU A CA 1
ATOM 583 C C . GLU A 1 73 ? -2.745 -9.845 5.159 1.00 94.75 73 GLU A C 1
ATOM 585 O O . GLU A 1 73 ? -1.823 -10.016 5.960 1.00 94.75 73 GLU A O 1
ATOM 590 N N . ALA A 1 74 ? -3.448 -10.875 4.679 1.00 94.31 74 ALA A N 1
ATOM 591 C CA . ALA A 1 74 ? -3.235 -12.254 5.106 1.00 94.31 74 ALA A CA 1
ATOM 592 C C . ALA A 1 74 ? -1.818 -12.751 4.777 1.00 94.31 74 ALA A C 1
ATOM 594 O O . ALA A 1 74 ? -1.188 -13.405 5.612 1.00 94.31 74 ALA A O 1
ATOM 595 N N . VAL A 1 75 ? -1.305 -12.418 3.589 1.00 95.44 75 VAL A N 1
ATOM 596 C CA . VAL A 1 75 ? 0.062 -12.769 3.178 1.00 95.44 75 VAL A CA 1
ATOM 597 C C . VAL A 1 75 ? 1.088 -11.970 3.980 1.00 95.44 75 VAL A C 1
ATOM 599 O O . VAL A 1 75 ? 2.059 -12.548 4.461 1.00 95.44 75 VAL A O 1
ATOM 602 N N . ALA A 1 76 ? 0.868 -10.671 4.198 1.00 95.88 76 ALA A N 1
ATOM 603 C CA . ALA A 1 76 ? 1.764 -9.826 4.989 1.00 95.88 76 ALA A CA 1
ATOM 604 C C . ALA A 1 76 ? 1.864 -10.287 6.449 1.00 95.88 76 ALA A C 1
ATOM 606 O O . ALA A 1 76 ? 2.943 -10.287 7.033 1.00 95.88 76 ALA A O 1
ATOM 607 N N . ASN A 1 77 ? 0.773 -10.779 7.034 1.00 94.94 77 ASN A N 1
ATOM 608 C CA . ASN A 1 77 ? 0.790 -11.353 8.381 1.00 94.94 77 ASN A CA 1
ATOM 609 C C . ASN A 1 77 ? 1.650 -12.624 8.504 1.00 94.94 77 ASN A C 1
ATOM 611 O O . ASN A 1 77 ? 2.043 -12.996 9.608 1.00 94.94 77 ASN A O 1
ATOM 615 N N . GLN A 1 78 ? 1.965 -13.279 7.385 1.00 94.50 78 GLN A N 1
ATOM 616 C CA . GLN A 1 78 ? 2.825 -14.466 7.326 1.00 94.50 78 GLN A CA 1
ATOM 617 C C . GLN A 1 78 ? 4.208 -14.167 6.728 1.00 94.50 78 GLN A C 1
ATOM 619 O O . GLN A 1 78 ? 5.105 -15.005 6.809 1.00 94.50 78 GLN A O 1
ATOM 624 N N . ASN A 1 79 ? 4.391 -12.983 6.141 1.00 94.94 79 ASN A N 1
ATOM 625 C CA . ASN A 1 79 ? 5.605 -12.572 5.453 1.00 94.94 79 ASN A CA 1
ATOM 626 C C . ASN A 1 79 ? 6.134 -11.248 6.044 1.00 94.94 79 ASN A C 1
ATOM 628 O O . ASN A 1 79 ? 5.653 -10.177 5.671 1.00 94.94 79 ASN A O 1
ATOM 632 N N . PRO A 1 80 ? 7.147 -11.315 6.930 1.00 94.06 80 PRO A N 1
ATOM 633 C CA . PRO A 1 80 ? 7.762 -10.146 7.558 1.00 94.06 80 PRO A CA 1
ATOM 634 C C . PRO A 1 80 ? 8.259 -9.070 6.588 1.00 94.06 80 PRO A C 1
ATOM 636 O O . PRO A 1 80 ? 8.176 -7.888 6.901 1.00 94.06 80 PRO A O 1
ATOM 639 N N . GLU A 1 81 ? 8.776 -9.460 5.421 1.00 95.38 81 GLU A N 1
ATOM 640 C CA . GLU A 1 81 ? 9.311 -8.510 4.440 1.00 95.38 81 GLU A CA 1
ATOM 641 C C . GLU A 1 81 ? 8.184 -7.747 3.741 1.00 95.38 81 GLU A C 1
ATOM 643 O O . GLU A 1 81 ? 8.257 -6.530 3.615 1.00 95.38 81 GLU A O 1
ATOM 648 N N . LEU A 1 82 ? 7.110 -8.439 3.343 1.00 95.88 82 LEU A N 1
ATOM 649 C CA . LEU A 1 82 ? 5.925 -7.781 2.788 1.00 95.88 82 LEU A CA 1
ATOM 6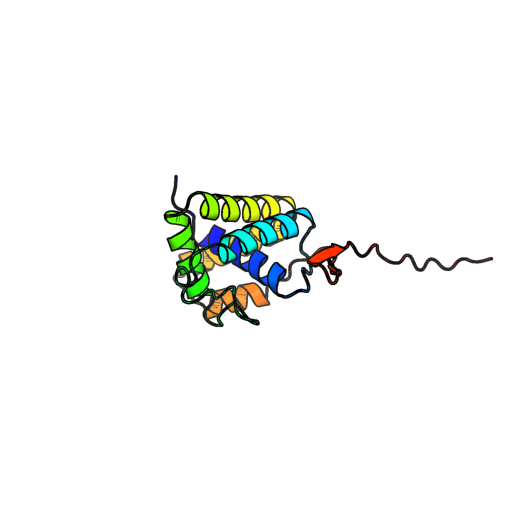50 C C . LEU A 1 82 ? 5.247 -6.884 3.830 1.00 95.88 82 LEU A C 1
ATOM 652 O O . LEU A 1 82 ? 4.804 -5.790 3.497 1.00 95.88 82 LEU A O 1
ATOM 656 N N . ASN A 1 83 ? 5.176 -7.343 5.082 1.00 96.06 83 ASN A N 1
ATOM 657 C CA . ASN A 1 83 ? 4.664 -6.549 6.195 1.00 96.06 83 ASN A CA 1
ATOM 658 C C . ASN A 1 83 ? 5.433 -5.228 6.324 1.00 96.06 83 ASN A C 1
ATOM 660 O O . ASN A 1 83 ? 4.824 -4.160 6.349 1.00 96.06 83 ASN A O 1
ATOM 664 N N . GLN A 1 84 ? 6.767 -5.306 6.318 1.00 96.19 84 GLN A N 1
ATOM 665 C CA . GLN A 1 84 ? 7.621 -4.130 6.406 1.00 96.19 84 GLN A CA 1
ATOM 666 C C . GLN A 1 84 ? 7.450 -3.204 5.197 1.00 96.19 84 GLN A C 1
ATOM 668 O O . GLN A 1 84 ? 7.305 -2.002 5.391 1.00 96.19 84 GLN A O 1
ATOM 673 N N . ASP A 1 85 ? 7.379 -3.736 3.974 1.00 97.31 85 ASP A N 1
ATOM 674 C CA . ASP A 1 85 ? 7.171 -2.909 2.777 1.00 97.31 85 ASP A CA 1
ATOM 675 C C . ASP A 1 85 ? 5.830 -2.146 2.830 1.00 97.31 85 ASP A C 1
ATOM 677 O O . ASP A 1 85 ? 5.752 -0.992 2.409 1.00 97.31 85 ASP A O 1
ATOM 681 N N . ILE A 1 86 ? 4.766 -2.755 3.372 1.00 97.56 86 ILE A N 1
ATOM 682 C CA . ILE A 1 86 ? 3.477 -2.072 3.585 1.00 97.56 86 ILE A CA 1
ATOM 683 C C . ILE A 1 86 ? 3.634 -0.952 4.620 1.00 97.56 86 ILE A C 1
ATOM 685 O O . ILE A 1 86 ? 3.162 0.164 4.389 1.00 97.56 86 ILE A O 1
ATOM 689 N N . ILE A 1 87 ? 4.301 -1.227 5.745 1.00 96.50 87 ILE A N 1
ATOM 690 C CA . ILE A 1 87 ? 4.560 -0.226 6.789 1.00 96.50 87 ILE A CA 1
ATOM 691 C C . ILE A 1 87 ? 5.358 0.951 6.221 1.00 96.50 87 ILE A C 1
ATOM 693 O O . ILE A 1 87 ? 5.001 2.100 6.480 1.00 96.50 87 ILE A O 1
ATOM 697 N N . ASP A 1 88 ? 6.387 0.684 5.419 1.00 96.81 88 ASP A N 1
ATOM 698 C CA . ASP A 1 88 ? 7.260 1.705 4.839 1.00 96.81 88 ASP A CA 1
ATOM 699 C C . ASP A 1 88 ? 6.500 2.608 3.860 1.00 96.81 88 ASP A C 1
ATOM 701 O O . ASP A 1 88 ? 6.647 3.833 3.906 1.00 96.81 88 ASP A O 1
ATOM 705 N N . VAL A 1 89 ? 5.625 2.034 3.023 1.00 96.12 89 VAL A N 1
ATOM 706 C CA . VAL A 1 89 ? 4.732 2.815 2.152 1.00 96.12 89 VAL A CA 1
ATOM 707 C C . VAL A 1 89 ? 3.832 3.730 2.979 1.00 96.12 89 VAL A C 1
ATOM 709 O O . VAL A 1 89 ? 3.752 4.923 2.689 1.00 96.12 89 VAL A O 1
ATOM 712 N N . VAL A 1 90 ? 3.175 3.206 4.018 1.00 95.88 90 VAL A N 1
ATOM 713 C CA . VAL A 1 90 ? 2.264 3.999 4.861 1.00 95.88 90 VAL A CA 1
ATOM 714 C C . VAL A 1 90 ? 3.020 5.084 5.629 1.00 95.88 90 VAL A C 1
ATOM 716 O O . VAL A 1 90 ? 2.532 6.207 5.737 1.00 95.88 90 VAL A O 1
ATOM 719 N N . ALA A 1 91 ? 4.214 4.788 6.143 1.00 96.25 91 ALA A N 1
ATOM 720 C CA . ALA A 1 91 ? 5.035 5.747 6.872 1.00 96.25 91 ALA A CA 1
ATOM 721 C C . ALA A 1 91 ? 5.448 6.927 5.984 1.00 96.25 91 ALA A C 1
ATOM 723 O O . ALA A 1 91 ? 5.233 8.081 6.358 1.00 96.25 91 ALA A O 1
ATOM 724 N N . VAL A 1 92 ? 5.961 6.646 4.783 1.00 94.62 92 VAL A N 1
ATOM 725 C CA . VAL A 1 92 ? 6.343 7.691 3.825 1.00 94.62 92 VAL A CA 1
ATOM 726 C C . VAL A 1 92 ? 5.117 8.453 3.324 1.00 94.62 92 VAL A C 1
ATOM 728 O O . VAL A 1 92 ? 5.154 9.677 3.237 1.00 94.62 92 VAL A O 1
ATOM 731 N N . ALA A 1 93 ? 3.999 7.770 3.073 1.00 91.50 93 ALA A N 1
ATOM 732 C CA . ALA A 1 93 ? 2.756 8.434 2.699 1.00 91.50 93 ALA A CA 1
ATOM 733 C C . ALA A 1 93 ? 2.254 9.387 3.799 1.00 91.50 93 ALA A C 1
ATOM 735 O O . ALA A 1 93 ? 1.770 10.469 3.487 1.00 91.50 93 ALA A O 1
ATOM 736 N N . ARG A 1 94 ? 2.386 9.035 5.084 1.00 94.12 94 ARG A N 1
ATOM 737 C CA . ARG A 1 94 ? 2.034 9.932 6.200 1.00 94.12 94 ARG A CA 1
ATOM 738 C C . ARG A 1 94 ? 2.951 11.151 6.287 1.00 94.12 94 ARG A C 1
ATOM 740 O O . ARG A 1 94 ? 2.487 12.212 6.686 1.00 94.12 94 ARG A O 1
ATOM 747 N N . GLU A 1 95 ? 4.229 11.007 5.946 1.00 92.56 95 GLU A N 1
ATOM 748 C CA . GLU A 1 95 ? 5.187 12.120 5.918 1.00 92.56 95 GLU A CA 1
ATOM 749 C C . GLU A 1 95 ? 4.898 13.078 4.755 1.00 92.56 95 GLU A C 1
ATOM 751 O O . GLU A 1 95 ? 4.864 14.292 4.936 1.00 92.56 95 GLU A O 1
ATOM 756 N N . GLU A 1 96 ? 4.660 12.526 3.567 1.00 88.56 96 GLU A N 1
ATOM 757 C CA . GLU A 1 96 ? 4.598 13.284 2.315 1.00 88.56 96 GLU A CA 1
ATOM 758 C C . GLU A 1 96 ? 3.170 13.745 1.971 1.00 88.56 96 GLU A C 1
ATOM 760 O O . GLU A 1 96 ? 2.991 14.758 1.298 1.00 88.56 96 GLU A O 1
ATOM 765 N N . HIS A 1 97 ? 2.154 13.029 2.467 1.00 86.00 97 HIS A N 1
ATOM 766 C CA . HIS A 1 97 ? 0.723 13.263 2.225 1.00 86.00 97 HIS A CA 1
ATOM 767 C C . HIS A 1 97 ? -0.106 13.217 3.528 1.00 86.00 97 HIS A C 1
ATOM 769 O O . HIS A 1 97 ? -1.120 12.513 3.592 1.00 86.00 97 HIS A O 1
ATOM 775 N N . PRO A 1 98 ? 0.277 13.953 4.592 1.00 88.19 98 PRO A N 1
ATOM 776 C CA . PRO A 1 98 ? -0.277 13.777 5.938 1.00 88.19 98 PRO A CA 1
ATOM 777 C C . PRO A 1 98 ? -1.796 13.969 6.014 1.00 88.19 98 PRO A C 1
ATOM 779 O O . PRO A 1 98 ? -2.495 13.156 6.618 1.00 88.19 98 PRO A O 1
ATOM 782 N N . GLU A 1 99 ? -2.332 15.030 5.402 1.00 88.38 99 GLU A N 1
ATOM 783 C CA . GLU A 1 99 ? -3.775 15.316 5.437 1.00 88.38 99 GLU A CA 1
ATOM 784 C C . GLU A 1 99 ? -4.585 14.291 4.640 1.00 88.38 99 GLU A C 1
ATOM 786 O O . GLU A 1 99 ? -5.660 13.868 5.071 1.00 88.38 99 GLU A O 1
ATOM 791 N N . TYR A 1 100 ? -4.042 13.855 3.504 1.00 87.69 100 TYR A N 1
ATOM 792 C CA . TYR A 1 100 ? -4.663 12.861 2.642 1.00 87.69 100 TYR A CA 1
ATOM 793 C C . TYR A 1 100 ? -4.745 11.498 3.335 1.00 87.69 100 TYR A C 1
ATOM 795 O O . TYR A 1 100 ? -5.828 10.916 3.427 1.00 87.69 100 TYR A O 1
ATOM 803 N N . VAL A 1 101 ? -3.626 11.018 3.893 1.00 91.25 101 VAL A N 1
ATOM 804 C CA . VAL A 1 101 ? -3.595 9.740 4.614 1.00 91.25 101 VAL A CA 1
ATOM 805 C C . VAL A 1 101 ? -4.500 9.792 5.839 1.00 91.25 101 VAL A C 1
ATOM 807 O O . VAL A 1 101 ? -5.282 8.870 6.047 1.00 91.25 101 VAL A O 1
ATOM 810 N N . LYS A 1 102 ? -4.493 10.896 6.595 1.00 90.88 102 LYS A N 1
ATOM 811 C CA . LYS A 1 102 ? -5.386 11.068 7.748 1.00 90.88 102 LYS A CA 1
ATOM 812 C C . LYS A 1 102 ? -6.869 11.006 7.361 1.00 90.88 102 LYS A C 1
ATOM 814 O O . LYS A 1 102 ? -7.673 10.438 8.097 1.00 90.88 102 LYS A O 1
ATOM 819 N N . ASN A 1 103 ? -7.250 11.588 6.222 1.00 90.19 103 ASN A N 1
ATOM 820 C CA . ASN A 1 103 ? -8.623 11.517 5.718 1.00 90.19 103 ASN A CA 1
ATOM 821 C C . ASN A 1 103 ? -8.996 10.087 5.294 1.00 90.19 103 ASN A C 1
ATOM 823 O O . ASN A 1 103 ? -10.070 9.604 5.653 1.00 90.19 103 ASN A O 1
ATOM 827 N N . LEU A 1 104 ? -8.099 9.388 4.588 1.00 90.12 104 LEU A N 1
ATOM 828 C CA . LEU A 1 104 ? -8.290 7.976 4.243 1.00 90.12 104 LEU A CA 1
ATOM 829 C C . LEU A 1 104 ? -8.462 7.105 5.493 1.00 90.12 104 LEU A C 1
ATOM 831 O O . LEU A 1 104 ? -9.411 6.328 5.558 1.00 90.12 104 LEU A O 1
ATOM 835 N N . GLU A 1 105 ? -7.595 7.263 6.494 1.00 91.62 105 GLU A N 1
ATOM 836 C CA . GLU A 1 105 ? -7.680 6.550 7.775 1.00 91.62 105 GLU A CA 1
ATOM 837 C C . GLU A 1 105 ? -9.025 6.797 8.461 1.00 91.62 105 GLU A C 1
ATOM 839 O O . GLU A 1 105 ? -9.699 5.847 8.851 1.00 91.62 105 GLU A O 1
ATOM 844 N N . ALA A 1 106 ? -9.460 8.057 8.552 1.00 90.50 106 ALA A N 1
ATOM 845 C CA . ALA A 1 106 ? -10.736 8.405 9.170 1.00 90.50 106 ALA A CA 1
ATOM 846 C C . ALA A 1 106 ? -11.929 7.765 8.440 1.00 90.50 106 ALA A C 1
ATOM 848 O O . ALA A 1 106 ? -12.836 7.234 9.082 1.00 90.50 106 ALA A O 1
ATOM 849 N N . LYS A 1 107 ? -11.922 7.778 7.101 1.00 90.81 107 LYS A N 1
ATOM 850 C CA . LYS A 1 107 ? -12.980 7.163 6.290 1.00 90.81 107 LYS A CA 1
ATOM 851 C C . LYS A 1 107 ? -12.978 5.636 6.413 1.00 90.81 107 LYS A C 1
ATOM 853 O O . LYS A 1 107 ? -14.047 5.048 6.563 1.00 90.81 107 LYS A O 1
ATOM 858 N N . LEU A 1 108 ? -11.807 4.998 6.420 1.00 89.50 108 LEU A N 1
ATOM 859 C CA . LEU A 1 108 ? -11.674 3.550 6.619 1.00 89.50 108 LEU A CA 1
ATOM 860 C C . LEU A 1 108 ? -12.133 3.123 8.021 1.00 89.50 108 LEU A C 1
ATOM 862 O O . LEU A 1 108 ? -12.899 2.168 8.150 1.00 89.50 108 LEU A O 1
ATOM 866 N N . GLU A 1 109 ? -11.749 3.857 9.066 1.00 89.31 109 GLU A N 1
ATOM 867 C CA . GLU A 1 109 ? -12.194 3.585 10.438 1.00 89.31 109 GLU A CA 1
ATOM 868 C C . GLU A 1 109 ? -13.701 3.824 10.616 1.00 89.31 109 GLU A C 1
ATOM 870 O O . GLU A 1 109 ? -14.374 3.063 11.320 1.00 89.31 109 GLU A O 1
ATOM 875 N N . GLN A 1 110 ? -14.270 4.822 9.931 1.00 88.88 110 GLN A N 1
ATOM 876 C CA . GLN A 1 110 ? -15.718 5.019 9.888 1.00 88.88 110 GLN A CA 1
ATOM 877 C C . GLN A 1 110 ? -16.422 3.816 9.241 1.00 88.88 110 GLN A C 1
ATOM 879 O O . GLN A 1 110 ? -17.371 3.289 9.822 1.00 88.88 110 GLN A O 1
ATOM 884 N N . MET A 1 111 ? -15.947 3.345 8.083 1.00 87.00 111 MET A N 1
ATOM 885 C CA . MET A 1 111 ? -16.509 2.166 7.407 1.00 87.00 111 MET A CA 1
ATOM 886 C C . MET A 1 111 ? -16.416 0.914 8.282 1.00 87.00 111 MET A C 1
ATOM 888 O O . MET A 1 111 ? -17.379 0.159 8.407 1.00 87.00 111 MET A O 1
ATOM 892 N N . LYS A 1 112 ? -15.274 0.712 8.944 1.00 85.00 112 LYS A N 1
ATOM 893 C CA . LYS A 1 112 ? -15.056 -0.387 9.891 1.00 85.00 112 LYS A CA 1
ATOM 894 C C . LYS A 1 112 ? -16.036 -0.326 11.060 1.00 85.00 112 LYS A C 1
ATOM 896 O O . LYS A 1 112 ? -16.669 -1.331 11.371 1.00 85.00 112 LYS A O 1
ATOM 901 N N . SER A 1 113 ? -16.225 0.854 11.649 1.00 87.50 113 SER A N 1
ATOM 902 C CA . SER A 1 113 ? -17.169 1.073 12.755 1.00 87.50 113 SER A CA 1
ATOM 903 C C . SER A 1 113 ? -18.627 0.848 12.342 1.00 87.50 113 SER A C 1
ATOM 905 O O . SER A 1 113 ? -19.445 0.423 13.153 1.00 87.50 113 SER A O 1
ATOM 907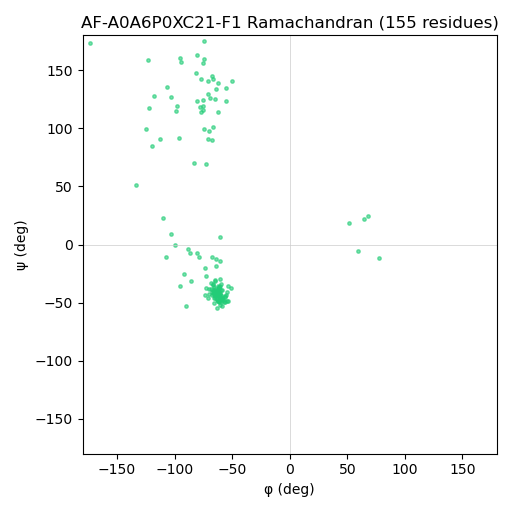 N N . GLN A 1 114 ? -18.954 1.119 11.078 1.00 87.06 114 GLN A N 1
ATOM 908 C CA . GLN A 1 114 ? -20.286 0.916 10.506 1.00 87.06 114 GLN A CA 1
ATOM 909 C C . GLN A 1 114 ? -20.507 -0.509 9.972 1.00 87.06 114 GLN A C 1
ATOM 911 O O . GLN A 1 114 ? -21.629 -0.845 9.600 1.00 87.06 114 GLN A O 1
ATOM 916 N N . GLY A 1 115 ? -19.468 -1.353 9.934 1.00 83.06 115 GLY A N 1
ATOM 917 C CA . GLY A 1 115 ? -19.535 -2.690 9.340 1.00 83.06 115 GLY A CA 1
ATOM 918 C C . GLY A 1 115 ? -19.708 -2.677 7.816 1.00 83.06 115 GLY A C 1
ATOM 919 O O . GLY A 1 115 ? -20.233 -3.634 7.254 1.00 83.06 115 GLY A O 1
ATOM 920 N N . THR A 1 116 ? -19.294 -1.600 7.145 1.00 84.12 116 THR A N 1
ATOM 921 C CA . THR A 1 116 ? -19.509 -1.358 5.708 1.00 84.12 116 THR A CA 1
ATOM 922 C C . THR A 1 116 ? -18.222 -1.437 4.886 1.00 84.12 116 THR A C 1
ATOM 924 O O . THR A 1 116 ? -18.148 -0.880 3.793 1.00 84.12 116 THR A O 1
ATOM 927 N N . VAL A 1 117 ? -17.195 -2.131 5.381 1.00 80.81 117 VAL A N 1
ATOM 928 C CA . VAL A 1 117 ? -15.964 -2.390 4.619 1.00 80.81 117 VAL A CA 1
ATOM 929 C C . VAL A 1 117 ? -16.280 -3.400 3.516 1.00 80.81 117 VAL A C 1
ATOM 931 O O . VAL A 1 117 ? -16.235 -4.604 3.748 1.00 80.81 117 VAL A O 1
ATOM 934 N N . THR A 1 118 ? -16.655 -2.889 2.346 1.00 79.12 118 THR A N 1
ATOM 935 C CA . THR A 1 118 ? -16.973 -3.661 1.140 1.00 79.12 118 THR A CA 1
ATOM 936 C C . THR A 1 118 ? -16.084 -3.217 -0.015 1.00 79.12 118 THR A C 1
ATOM 938 O O . THR A 1 118 ? -15.588 -2.087 -0.021 1.00 79.12 118 THR A O 1
ATOM 941 N N . ALA A 1 119 ? -15.920 -4.071 -1.027 1.00 74.44 119 ALA A N 1
ATOM 942 C CA . ALA A 1 119 ? -15.193 -3.711 -2.248 1.00 74.44 119 ALA A CA 1
ATOM 943 C C . ALA A 1 119 ? -15.736 -2.436 -2.909 1.00 74.44 119 ALA A C 1
ATOM 945 O O . ALA A 1 119 ? -14.958 -1.582 -3.323 1.00 74.44 119 ALA A O 1
ATOM 946 N N . GLU A 1 120 ? -17.063 -2.283 -2.949 1.00 78.12 120 GLU A N 1
ATOM 947 C CA . GLU A 1 120 ? -17.729 -1.110 -3.521 1.00 78.12 120 GLU A CA 1
ATOM 948 C C . GLU A 1 120 ? -17.382 0.169 -2.752 1.00 78.12 120 GLU A C 1
ATOM 950 O O . GLU A 1 120 ? -16.978 1.159 -3.359 1.00 78.12 120 GLU A O 1
ATOM 955 N N . ASN A 1 121 ? -17.448 0.134 -1.418 1.00 83.25 121 ASN A N 1
ATOM 956 C CA . ASN A 1 121 ? -17.160 1.302 -0.587 1.00 83.25 121 ASN A CA 1
ATOM 957 C C . ASN A 1 121 ? -15.673 1.667 -0.593 1.00 83.25 121 ASN A C 1
ATOM 959 O O . ASN A 1 121 ? -15.337 2.849 -0.635 1.00 83.25 121 ASN A O 1
ATOM 963 N N . ILE A 1 122 ? -14.779 0.674 -0.593 1.00 81.69 122 ILE A N 1
ATOM 964 C CA . ILE A 1 122 ? -13.335 0.907 -0.714 1.00 81.69 122 ILE A CA 1
ATOM 965 C C . ILE A 1 122 ? -12.998 1.486 -2.093 1.00 81.69 122 ILE A C 1
ATOM 967 O O . ILE A 1 122 ? -12.224 2.436 -2.189 1.00 81.69 122 ILE A O 1
ATOM 971 N N . ASN A 1 123 ? -13.592 0.954 -3.162 1.00 80.50 123 ASN A N 1
ATOM 972 C CA . ASN A 1 123 ? -13.384 1.489 -4.502 1.00 80.50 123 ASN A CA 1
ATOM 973 C C . ASN A 1 123 ? -13.895 2.931 -4.603 1.00 80.50 123 ASN A C 1
ATOM 975 O O . ASN A 1 123 ? -13.162 3.808 -5.046 1.00 80.50 123 ASN A O 1
ATOM 979 N N . ALA A 1 124 ? -15.117 3.197 -4.129 1.00 83.56 124 ALA A N 1
ATOM 980 C CA . ALA A 1 124 ? -15.684 4.543 -4.100 1.00 83.56 124 ALA A CA 1
ATOM 981 C C . ALA A 1 124 ? -14.779 5.510 -3.325 1.00 83.56 124 ALA A C 1
ATOM 983 O O . ALA A 1 124 ? -14.448 6.579 -3.832 1.00 83.56 124 ALA A O 1
ATOM 984 N N . LEU A 1 125 ? -14.288 5.094 -2.152 1.00 86.12 125 LEU A N 1
ATOM 985 C CA . LEU A 1 125 ? -13.321 5.859 -1.371 1.00 86.12 125 LEU A CA 1
ATOM 986 C C . LEU A 1 125 ? -12.080 6.212 -2.194 1.00 86.12 125 LEU A C 1
ATOM 988 O O . LEU A 1 125 ? -11.668 7.367 -2.202 1.00 86.12 125 LEU A O 1
ATOM 992 N N . PHE A 1 126 ? -11.485 5.243 -2.884 1.00 82.50 126 PHE A N 1
ATOM 993 C CA . PHE A 1 126 ? -10.272 5.447 -3.677 1.00 82.50 126 PHE A CA 1
ATOM 994 C C . PHE A 1 126 ? -10.494 6.319 -4.916 1.00 82.50 126 PHE A C 1
ATOM 996 O O . PHE A 1 126 ? -9.596 7.073 -5.279 1.00 82.50 126 PHE A O 1
ATOM 1003 N N . GLN A 1 127 ? -11.673 6.254 -5.536 1.00 78.94 127 GLN A N 1
ATOM 1004 C CA . GLN A 1 127 ? -12.041 7.118 -6.662 1.00 78.94 127 GLN A CA 1
ATOM 1005 C C . GLN A 1 127 ? -12.317 8.561 -6.219 1.00 78.94 127 GLN A C 1
ATOM 1007 O O . GLN A 1 127 ? -11.947 9.502 -6.915 1.00 78.94 127 GLN A O 1
ATOM 1012 N N . GLU A 1 128 ? -12.936 8.753 -5.051 1.00 77.44 128 GLU A N 1
ATOM 1013 C CA . GLU A 1 128 ? -13.152 10.080 -4.458 1.00 77.44 128 GLU A CA 1
ATOM 1014 C C . GLU A 1 128 ? -11.864 10.699 -3.889 1.00 77.44 128 GLU A C 1
ATOM 1016 O O . GLU A 1 128 ? -11.797 11.910 -3.666 1.00 77.44 128 GLU A O 1
ATOM 1021 N N . SER A 1 129 ? -10.851 9.876 -3.613 1.00 72.75 129 SER A N 1
ATOM 1022 C CA . SER A 1 129 ? -9.621 10.301 -2.947 1.00 72.75 129 SER A CA 1
ATOM 1023 C C . SER A 1 129 ? -8.522 10.609 -3.959 1.00 72.75 129 SER A C 1
ATOM 1025 O O . SER A 1 129 ? -7.712 9.751 -4.303 1.00 72.75 129 SER A O 1
ATOM 1027 N N . THR A 1 130 ? -8.426 11.868 -4.377 1.00 69.50 130 THR A N 1
ATOM 1028 C CA . THR A 1 130 ? -7.317 12.351 -5.213 1.00 69.50 130 THR A CA 1
ATOM 1029 C C . THR A 1 130 ? -6.078 12.648 -4.368 1.00 69.50 130 THR A C 1
ATOM 1031 O O . THR A 1 130 ? -6.131 13.479 -3.461 1.00 69.50 130 THR A O 1
ATOM 1034 N N . ILE A 1 131 ? -4.948 12.012 -4.688 1.00 71.00 131 ILE A N 1
ATOM 1035 C CA . ILE A 1 131 ? -3.639 12.391 -4.140 1.00 71.00 131 ILE A CA 1
ATOM 1036 C C . ILE A 1 131 ? -3.192 13.667 -4.860 1.00 71.00 131 ILE A C 1
ATOM 1038 O O . ILE A 1 131 ? -3.048 13.677 -6.080 1.00 71.00 131 ILE A O 1
ATOM 1042 N N . THR A 1 132 ? -2.991 14.758 -4.127 1.00 63.28 132 THR A N 1
ATOM 1043 C CA . THR A 1 132 ? -2.523 16.027 -4.699 1.00 63.28 132 THR A CA 1
ATOM 1044 C C . THR A 1 132 ? -1.015 16.168 -4.503 1.00 63.28 132 THR A C 1
ATOM 1046 O O . THR A 1 132 ? -0.551 16.220 -3.368 1.00 63.28 132 THR A O 1
ATOM 1049 N N . GLY A 1 133 ? -0.254 16.275 -5.593 1.00 59.31 133 GLY A N 1
ATOM 1050 C CA . GLY A 1 133 ? 1.205 16.424 -5.570 1.00 59.31 133 GLY A CA 1
ATOM 1051 C C . GLY A 1 133 ? 1.779 16.686 -6.967 1.00 59.31 133 GLY A C 1
ATOM 1052 O O . GLY A 1 133 ? 1.050 16.642 -7.958 1.00 59.31 133 GLY A O 1
ATOM 1053 N N . SER A 1 134 ? 3.080 16.976 -7.060 1.00 53.75 134 SER A N 1
ATOM 1054 C CA . SER A 1 134 ? 3.776 17.106 -8.351 1.00 53.75 134 SER A CA 1
ATOM 1055 C C . SER A 1 134 ? 3.771 15.768 -9.095 1.00 53.75 134 SER A C 1
ATOM 1057 O O . SER A 1 134 ? 4.072 14.737 -8.502 1.00 53.75 134 SER A O 1
ATOM 1059 N N . ALA A 1 135 ? 3.456 15.768 -10.391 1.00 53.22 135 ALA A N 1
ATOM 1060 C CA . ALA A 1 135 ? 3.457 14.543 -11.187 1.00 53.22 135 ALA A CA 1
ATOM 1061 C C . ALA A 1 135 ? 4.876 13.950 -11.299 1.00 53.22 135 ALA A C 1
ATOM 1063 O O . ALA A 1 135 ? 5.804 14.618 -11.766 1.00 53.22 135 ALA A O 1
ATOM 1064 N N . VAL A 1 136 ? 5.031 12.681 -10.915 1.00 57.19 136 VAL A N 1
ATOM 1065 C CA . VAL A 1 136 ? 6.231 11.879 -11.196 1.00 57.19 136 VAL A CA 1
ATOM 1066 C C . VAL A 1 136 ? 5.948 11.013 -12.413 1.00 57.19 136 VAL A C 1
ATOM 1068 O O . VAL A 1 136 ? 5.077 10.149 -12.382 1.00 57.19 136 VAL A O 1
ATOM 1071 N N . ASN A 1 137 ? 6.675 11.259 -13.502 1.00 57.28 137 ASN A N 1
ATOM 1072 C CA . ASN A 1 137 ? 6.492 10.536 -14.754 1.00 57.28 137 ASN A CA 1
ATOM 1073 C C . ASN A 1 137 ? 7.482 9.368 -14.846 1.00 57.28 137 ASN A C 1
ATOM 1075 O O . ASN A 1 137 ? 8.504 9.355 -14.156 1.00 57.28 137 ASN A O 1
ATOM 1079 N N . ARG A 1 138 ? 7.200 8.385 -15.703 1.00 60.88 138 ARG A N 1
ATOM 1080 C CA . ARG A 1 138 ? 8.127 7.282 -15.986 1.00 60.88 138 ARG A CA 1
ATOM 1081 C C . ARG A 1 138 ? 8.749 7.446 -17.359 1.00 60.88 138 ARG A C 1
ATOM 1083 O O . ARG A 1 138 ? 8.040 7.718 -18.324 1.00 60.88 138 ARG A O 1
ATOM 1090 N N . ASP A 1 139 ? 10.056 7.230 -17.465 1.00 58.56 139 ASP A N 1
ATOM 1091 C CA . ASP A 1 139 ? 10.666 7.020 -18.778 1.00 58.56 139 ASP A CA 1
ATOM 1092 C C . ASP A 1 139 ? 10.330 5.618 -19.328 1.00 58.56 139 ASP A C 1
ATOM 1094 O O . ASP A 1 139 ? 9.730 4.769 -18.660 1.00 58.56 139 ASP A O 1
ATOM 1098 N N . HIS A 1 140 ? 10.758 5.351 -20.562 1.00 52.22 140 HIS A N 1
ATOM 1099 C CA . HIS A 1 140 ? 10.590 4.050 -21.216 1.00 52.22 140 HIS A CA 1
ATOM 1100 C C . HIS A 1 140 ? 11.272 2.883 -20.469 1.00 52.22 140 HIS A C 1
ATOM 1102 O O . HIS A 1 140 ? 10.975 1.7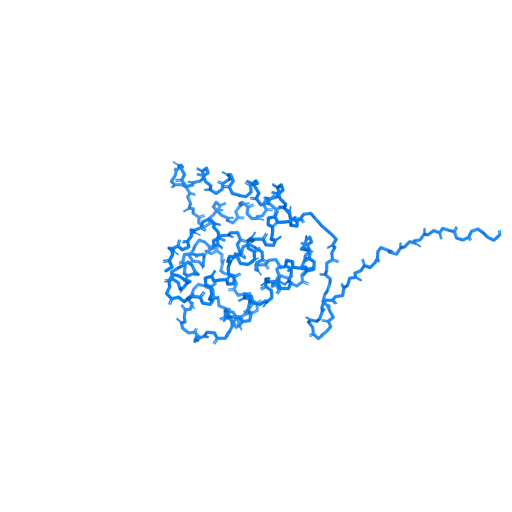26 -20.761 1.00 52.22 140 HIS A O 1
ATOM 1108 N N . ASN A 1 141 ? 12.154 3.171 -19.506 1.00 53.19 141 ASN A N 1
ATOM 1109 C CA . ASN A 1 141 ? 12.874 2.201 -18.683 1.00 53.19 141 ASN A CA 1
ATOM 1110 C C . ASN A 1 141 ? 12.285 2.074 -17.267 1.00 53.19 141 ASN A C 1
ATOM 1112 O O . ASN A 1 141 ? 12.875 1.402 -16.423 1.00 53.19 141 ASN A O 1
ATOM 1116 N N . ASN A 1 142 ? 11.119 2.681 -17.008 1.00 54.31 142 ASN A N 1
ATOM 1117 C CA . ASN A 1 142 ? 10.448 2.692 -15.707 1.00 54.31 142 ASN A CA 1
ATOM 1118 C C . ASN A 1 142 ? 11.240 3.440 -14.609 1.00 54.31 142 ASN A C 1
ATOM 1120 O O . ASN A 1 142 ? 10.999 3.211 -13.421 1.00 54.31 142 ASN A O 1
ATOM 1124 N N . ASN A 1 143 ? 12.147 4.344 -14.998 1.00 55.56 143 ASN A N 1
ATOM 1125 C CA . ASN A 1 143 ? 12.814 5.275 -14.090 1.00 55.56 143 ASN A CA 1
ATOM 1126 C C . ASN A 1 143 ? 11.924 6.488 -13.809 1.00 55.56 143 ASN A C 1
ATOM 1128 O O . ASN A 1 143 ? 11.183 6.946 -14.680 1.00 55.56 143 ASN A O 1
ATOM 1132 N N . VAL A 1 144 ? 12.042 7.028 -12.597 1.00 57.47 144 VAL A N 1
ATOM 1133 C CA . VAL A 1 144 ? 11.363 8.257 -12.179 1.00 57.47 144 VAL A CA 1
ATOM 1134 C C . VAL A 1 144 ? 11.950 9.458 -12.921 1.00 57.47 144 VAL A C 1
ATOM 1136 O O . VAL A 1 144 ? 13.155 9.694 -12.872 1.00 57.47 144 VAL A O 1
ATOM 1139 N N . VAL A 1 145 ? 11.094 10.237 -13.582 1.00 58.94 145 VAL A N 1
ATOM 1140 C CA . VAL A 1 145 ? 11.434 11.520 -14.205 1.00 58.94 145 VAL A CA 1
ATOM 1141 C C . VAL A 1 145 ? 10.545 12.602 -13.602 1.00 58.94 145 VAL A C 1
ATOM 1143 O O . VAL A 1 145 ? 9.322 12.576 -13.745 1.00 58.94 145 VAL A O 1
ATOM 1146 N N . ILE A 1 146 ? 11.164 13.574 -12.935 1.00 54.88 146 ILE A N 1
ATOM 1147 C CA . ILE A 1 146 ? 10.463 14.747 -12.409 1.00 54.88 146 ILE A CA 1
ATOM 1148 C C . ILE A 1 146 ? 10.217 15.706 -13.574 1.00 54.88 146 ILE A C 1
ATOM 1150 O O . ILE A 1 146 ? 11.164 16.199 -14.194 1.00 54.88 146 ILE A O 1
ATOM 1154 N N . GLN A 1 147 ? 8.952 15.998 -13.878 1.00 50.34 147 GLN A N 1
ATOM 1155 C CA . GLN A 1 147 ? 8.642 17.140 -14.729 1.00 50.34 147 GLN A CA 1
ATOM 1156 C C . GLN A 1 147 ? 8.843 18.408 -13.899 1.00 50.34 147 GLN A C 1
ATOM 1158 O O . GLN A 1 147 ? 7.976 18.796 -13.118 1.00 50.34 147 GLN A O 1
ATOM 1163 N N . ASN A 1 148 ? 9.994 19.067 -14.057 1.00 42.34 148 ASN A N 1
ATOM 1164 C CA . ASN A 1 148 ? 10.104 20.455 -13.623 1.00 42.34 148 ASN A CA 1
ATOM 1165 C C . ASN A 1 148 ? 8.993 21.255 -14.323 1.00 42.34 148 ASN A C 1
ATOM 1167 O O . ASN A 1 148 ? 8.824 21.100 -15.540 1.00 42.34 148 ASN A O 1
ATOM 1171 N N . PRO A 1 149 ? 8.252 22.124 -13.612 1.00 41.38 149 PRO A N 1
ATOM 1172 C CA . PRO A 1 149 ? 7.326 23.026 -14.273 1.00 41.38 149 PRO A CA 1
ATOM 1173 C C . PRO A 1 149 ? 8.117 23.823 -15.312 1.00 41.38 149 PRO A C 1
ATOM 1175 O O . PRO A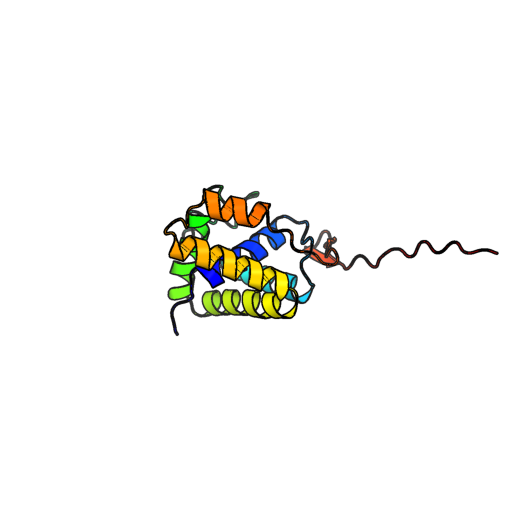 1 149 ? 9.132 24.449 -14.999 1.00 41.38 149 PRO A O 1
ATOM 1178 N N . THR A 1 150 ? 7.684 23.760 -16.571 1.00 40.53 150 THR A N 1
ATOM 1179 C CA . THR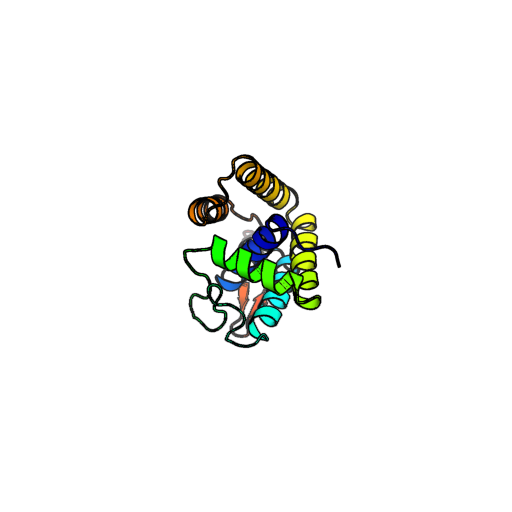 A 1 150 ? 8.255 24.607 -17.617 1.00 40.53 150 THR A CA 1
ATOM 1180 C C . THR A 1 150 ? 7.870 26.038 -17.263 1.00 40.53 150 THR A C 1
ATOM 1182 O O . THR A 1 150 ? 6.726 26.446 -17.459 1.00 40.53 150 THR A O 1
ATOM 1185 N N . PHE A 1 151 ? 8.797 26.796 -16.678 1.00 38.72 151 PHE A N 1
ATOM 1186 C CA . PHE A 1 151 ? 8.627 28.233 -16.505 1.00 38.72 151 PHE A CA 1
ATOM 1187 C C . PHE A 1 151 ? 8.651 28.875 -17.895 1.00 38.72 151 PHE A C 1
ATOM 1189 O O . PHE A 1 151 ? 9.699 29.276 -18.393 1.00 38.72 151 PHE A O 1
ATOM 1196 N N . ASN A 1 152 ? 7.480 28.995 -18.519 1.00 41.94 152 ASN A N 1
ATOM 1197 C CA . ASN A 1 152 ? 7.258 29.941 -19.607 1.00 41.94 152 ASN A CA 1
ATOM 1198 C C . ASN A 1 152 ? 7.200 31.354 -19.004 1.00 41.94 152 ASN A C 1
ATOM 1200 O O . ASN A 1 152 ? 6.147 31.983 -18.935 1.00 41.94 152 ASN A O 1
ATOM 1204 N N . ALA A 1 153 ? 8.337 31.849 -18.518 1.00 40.25 153 ALA A N 1
ATOM 1205 C CA . ALA A 1 153 ? 8.496 33.279 -18.320 1.00 40.25 153 ALA A CA 1
ATOM 1206 C C . ALA A 1 153 ? 8.708 33.906 -19.711 1.00 40.25 153 ALA A C 1
ATOM 1208 O O . ALA A 1 153 ? 9.612 33.468 -20.429 1.00 40.25 153 ALA A O 1
ATOM 1209 N N . PRO A 1 154 ? 7.902 34.896 -20.135 1.00 43.41 154 PRO A N 1
ATOM 1210 C CA . PRO A 1 154 ? 8.198 35.636 -21.351 1.00 43.41 154 PRO A CA 1
ATOM 1211 C C . PRO A 1 154 ? 9.532 36.367 -21.163 1.00 43.41 154 PRO A C 1
ATOM 1213 O O . PRO A 1 154 ? 9.656 37.261 -20.327 1.00 43.41 154 PRO A O 1
AT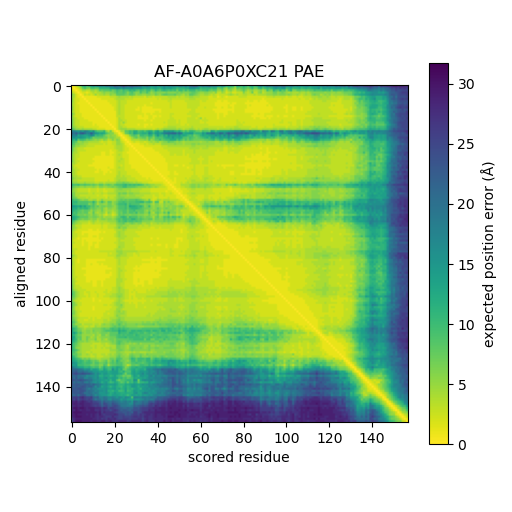OM 1216 N N . VAL A 1 155 ? 10.545 35.970 -21.932 1.00 51.62 155 VAL A N 1
ATOM 1217 C CA . VAL A 1 155 ? 11.764 36.760 -22.112 1.00 51.62 155 VAL A CA 1
ATOM 1218 C C . VAL A 1 155 ? 11.397 37.992 -22.933 1.00 51.62 155 VAL A C 1
ATOM 1220 O O . VAL A 1 155 ? 11.281 37.926 -24.154 1.00 51.62 155 VAL A O 1
ATOM 1223 N N . ASN A 1 156 ? 11.161 39.112 -22.252 1.00 48.41 156 ASN A N 1
ATOM 1224 C CA . ASN A 1 156 ? 11.140 40.413 -22.908 1.00 48.41 156 ASN A CA 1
ATOM 1225 C C . ASN A 1 156 ? 12.590 40.811 -23.211 1.00 48.41 156 ASN A C 1
ATOM 1227 O O . ASN A 1 156 ? 13.390 40.962 -22.285 1.00 48.41 156 ASN A O 1
ATOM 1231 N N . PHE A 1 157 ? 12.904 40.926 -24.503 1.00 55.53 157 PHE A N 1
ATOM 1232 C CA . PHE A 1 157 ? 14.114 41.570 -25.017 1.00 55.53 157 PHE A CA 1
ATOM 1233 C C . PHE A 1 157 ? 13.968 43.092 -24.996 1.00 55.53 157 PHE A C 1
ATOM 1235 O O . PHE A 1 157 ? 12.833 43.573 -25.223 1.00 55.53 157 PHE A O 1
#

Sequence (157 aa):
MEPIELTATAIAYHFLTKYVEKAGEGLSEKTFEQAGKLWQRVKGMPGDTFRALKPAQENPFPEDFERAIREMEAVANQNPELNQDIIDVVAVAREEHPEYVKNLEAKLEQMKSQGTVTAENINALFQESTITGSAVNRDHNNNVVIQNPTFNAPVNF

Secondary structure (DSSP, 8-state):
-PPPPHHHHHHHHHHHHHHHTS--TT--HHHHHHHHHHHHHHHHS-TTS-SS--TTSSS-S-S-HHHHHHHHHHHHTT-HHHHHHHHHHHHHHHHHSHHHHHHHHHHHHHHHHHT---HHHHHHHHHH-PPPS--EEE-TTS-EEE-----------

Mean predicted aligned error: 8.38 Å

pLDDT: mean 81.26, std 15.43, range [38.72, 97.56]

Solvent-accessible surface area (backbone atoms only — not comparable to full-atom values): 8908 Å² total; per-residue (Å²): 131,82,76,72,52,67,66,51,33,45,52,27,46,52,51,35,49,43,46,70,69,66,48,25,58,19,34,50,74,68,36,45,51,33,25,48,51,38,50,52,53,62,58,70,45,64,88,79,76,42,87,50,42,36,78,90,46,97,72,29,69,48,86,55,44,44,57,30,35,52,50,52,37,59,50,25,62,76,29,71,67,55,37,46,36,35,51,51,23,42,54,43,34,43,72,78,36,44,69,59,45,53,51,50,50,53,52,50,53,50,28,55,77,70,73,52,78,37,26,66,52,53,48,51,50,56,72,73,52,77,60,81,51,66,53,35,38,61,49,100,83,73,44,86,40,76,67,72,81,81,79,83,67,85,81,80,129

Foldseek 3Di:
DPQDDLLLLLQLVLLLLCLLVQFVALPDPQLNVLSVVLLVVVVPDDQPLADQQGSPDNNRHHLFNLSRSVSLSVVCRVPVVNVVSSVSSLVVCCVSVVVLSVVSSVQVVVCVVVVNSGSVSSVVSSVPRDNHHQTFHADPVRDTDGPDPPPPDPPDD

Radius of gyration: 16.72 Å; Cα contacts (8 Å, |Δi|>4): 187; chains: 1; bounding box: 34×60×40 Å